Protein AF-A0AA39YW12-F1 (afdb_monomer_lite)

Radius of gyration: 16.66 Å; chains: 1; bounding box: 59×29×41 Å

pLDDT: mean 88.87, std 13.31, range [42.25, 98.5]

InterPro domains:
  IPR006045 Cupin 1 [PF00190] (15-79)
  IPR011051 RmlC-like cupin domain superfamily [SSF51182] (15-137)
  IPR014710 RmlC-like jelly roll fold [G3DSA:2.60.120.10] (6-118)
  IPR047121 Uncharacterized protein YjlB-like [PTHR36448] (6-141)
  IPR047121 Uncharacterized protein YjlB-like [cd02219] (12-137)

Secondary structure (DSSP, 8-state):
-----PPPPPTTEEE---S-BB-SS--EEEEEEESEEEEEES--SSS--BTBS-----EEEEEETT-EEEE-TT--EEEEEE-TT-EEEEE--TTPPPP--B---S---GGGSHHHHHHHTSPPPSSBTTTBTT-SHHHHHHHHHT-

Organism: NCBI:txid869390

Foldseek 3Di:
DDPPDPDDDDPQKDAFFAQKWFWLFFKKKKAKAAWKFWKFKQDAPCRDDPPPPDDDHGDIDIDHHGDMDIGQGPMIMGTPDIDPPTMMGMDTAPPTDDTDIDRRNDDAPPCPRVSNVNSVPYDDHCADPPPGNPDCRCVVVVVVVVD

Sequence (147 aa):
MSSTTEPEQYPGTWGAITTRHFHPNTHECYGVIHGRSELVFGLGGADAVEGDSGNYEGVRVTVAVGDVIVVPAGVAHASVENDRDYKYIGVYPEGSPKWRSEWGKRELDGADDPLFDEIKGVPFPRCDPVFGADGPLRKVWGEVLTK

Structure (mmCIF, N/CA/C/O backbone):
data_AF-A0AA39YW12-F1
#
_entry.id   AF-A0AA39YW12-F1
#
loop_
_atom_site.group_PDB
_atom_site.id
_atom_site.type_symbol
_atom_site.label_atom_id
_atom_site.label_alt_id
_atom_site.label_comp_id
_atom_site.label_asym_id
_atom_site.label_entity_id
_atom_site.label_seq_id
_atom_site.pdbx_PDB_ins_code
_atom_site.Cartn_x
_atom_site.Cartn_y
_atom_site.Cartn_z
_atom_site.occupancy
_atom_site.B_iso_or_equiv
_atom_site.auth_seq_id
_atom_site.auth_comp_id
_atom_site.auth_asym_id
_atom_site.auth_atom_id
_atom_site.pdbx_PDB_model_num
ATOM 1 N N . MET A 1 1 ? -39.197 -0.573 -14.632 1.00 43.84 1 MET A N 1
ATOM 2 C CA . MET A 1 1 ? -38.190 0.484 -14.851 1.00 43.84 1 MET A CA 1
ATOM 3 C C . MET A 1 1 ? -37.188 0.358 -13.716 1.00 43.84 1 MET A C 1
ATOM 5 O O . MET A 1 1 ? -37.551 0.670 -12.592 1.00 43.84 1 MET A O 1
ATOM 9 N N . SER A 1 2 ? -36.020 -0.244 -13.960 1.00 49.81 2 SER A N 1
ATOM 10 C CA . SER A 1 2 ? -34.976 -0.331 -12.933 1.00 49.81 2 SER A CA 1
ATOM 11 C C . SER A 1 2 ? -34.344 1.051 -12.822 1.00 49.81 2 SER A C 1
ATOM 13 O O . SER A 1 2 ? -33.839 1.576 -13.812 1.00 49.81 2 SER A O 1
ATOM 15 N N . SER A 1 3 ? -34.495 1.684 -11.664 1.00 52.69 3 SER A N 1
ATOM 16 C CA . SER A 1 3 ? -33.851 2.953 -11.354 1.00 52.69 3 SER A CA 1
ATOM 17 C C . SER A 1 3 ? -32.367 2.664 -11.152 1.00 52.69 3 SER A C 1
ATOM 19 O O . SER A 1 3 ? -31.957 2.160 -10.113 1.00 52.69 3 SER A O 1
ATOM 21 N N . THR A 1 4 ? -31.562 2.919 -12.179 1.00 55.84 4 THR A N 1
ATOM 22 C CA . THR A 1 4 ? -30.102 2.950 -12.074 1.00 55.84 4 THR A CA 1
ATOM 23 C C . THR A 1 4 ? -29.702 4.323 -11.555 1.00 55.84 4 THR A C 1
ATOM 25 O O . THR A 1 4 ? -29.262 5.187 -12.312 1.00 55.84 4 THR A O 1
ATOM 28 N N . THR A 1 5 ? -29.941 4.578 -10.272 1.00 64.12 5 THR A N 1
ATOM 29 C CA . THR A 1 5 ? -29.219 5.651 -9.590 1.00 64.12 5 THR A CA 1
ATOM 30 C C . THR A 1 5 ? -27.794 5.170 -9.384 1.00 64.12 5 THR A C 1
ATOM 32 O O . THR A 1 5 ? -27.576 4.195 -8.665 1.00 64.12 5 THR A O 1
ATOM 35 N N . GLU A 1 6 ? -26.843 5.832 -10.042 1.00 64.00 6 GLU A N 1
ATOM 36 C CA . GLU A 1 6 ? -25.426 5.665 -9.733 1.00 64.00 6 GLU A CA 1
ATOM 37 C C . GLU A 1 6 ? -25.227 5.888 -8.226 1.00 64.00 6 GLU A C 1
ATOM 39 O O . GLU A 1 6 ? -25.760 6.863 -7.683 1.00 64.00 6 GLU A O 1
ATOM 44 N N . PRO A 1 7 ? -24.534 4.978 -7.523 1.00 66.88 7 PRO A N 1
ATOM 45 C CA . PRO A 1 7 ? -24.340 5.109 -6.090 1.00 66.88 7 PRO A CA 1
ATOM 46 C C . PRO A 1 7 ? -23.549 6.383 -5.784 1.00 66.88 7 PRO A C 1
ATOM 48 O O . PRO A 1 7 ? -22.562 6.692 -6.455 1.00 66.88 7 PRO A O 1
ATOM 51 N N . GLU A 1 8 ? -23.975 7.104 -4.747 1.00 75.69 8 GLU A N 1
ATOM 52 C CA . GLU A 1 8 ? -23.272 8.280 -4.238 1.00 75.69 8 GLU A CA 1
ATOM 53 C C . GLU A 1 8 ? -21.806 7.924 -3.928 1.00 75.69 8 GLU A C 1
ATOM 55 O O . GLU A 1 8 ? -21.517 6.912 -3.282 1.00 75.69 8 GLU A O 1
ATOM 60 N N . GLN A 1 9 ? -20.870 8.726 -4.441 1.00 72.06 9 GLN A N 1
ATOM 61 C CA . GLN A 1 9 ? -19.445 8.550 -4.175 1.00 72.06 9 GLN A CA 1
ATOM 62 C C . GLN A 1 9 ? -19.059 9.356 -2.939 1.00 72.06 9 GLN A C 1
ATOM 64 O O . GLN A 1 9 ? -19.166 10.583 -2.928 1.00 72.06 9 GLN A O 1
ATOM 69 N N . TYR A 1 10 ? -18.570 8.668 -1.912 1.00 79.12 10 TYR A N 1
ATOM 70 C CA . TYR A 1 10 ? -18.063 9.312 -0.707 1.00 79.12 10 TYR A CA 1
ATOM 71 C C . TYR A 1 10 ? -16.554 9.562 -0.839 1.00 79.12 10 TYR A C 1
ATOM 73 O O . TYR A 1 10 ? -15.823 8.653 -1.254 1.00 79.12 10 TYR A O 1
ATOM 81 N N . PRO A 1 11 ? -16.053 10.759 -0.481 1.00 82.31 11 PRO A N 1
ATOM 82 C CA . PRO A 1 11 ? -14.618 11.024 -0.449 1.00 82.31 11 PRO A CA 1
ATOM 83 C C . PRO A 1 11 ? -13.865 9.958 0.359 1.00 82.31 11 PRO A C 1
ATOM 85 O O . PRO A 1 11 ? -14.290 9.591 1.452 1.00 82.31 11 PRO A O 1
ATOM 88 N N . GLY A 1 12 ? -12.751 9.463 -0.186 1.00 85.19 12 GLY A N 1
ATOM 89 C CA . GLY A 1 12 ? -11.947 8.399 0.432 1.00 85.19 12 GLY A CA 1
ATOM 90 C C . GLY A 1 12 ? -12.369 6.973 0.063 1.00 85.19 12 GLY A C 1
ATOM 91 O O . GLY A 1 12 ? -11.685 6.031 0.460 1.00 85.19 12 GLY A O 1
ATOM 92 N N . THR A 1 13 ? -13.446 6.804 -0.714 1.00 93.81 13 THR A N 1
ATOM 93 C CA . THR A 1 13 ? -13.794 5.518 -1.337 1.00 93.81 13 THR A CA 1
ATOM 94 C C . THR A 1 13 ? -13.180 5.397 -2.727 1.00 93.81 13 THR A C 1
ATOM 96 O O . THR A 1 13 ? -13.171 6.352 -3.504 1.00 93.81 13 THR A O 1
ATOM 99 N N . TRP A 1 14 ? -12.685 4.205 -3.040 1.00 94.62 14 TRP A N 1
ATOM 100 C CA . TRP A 1 14 ? -11.998 3.894 -4.289 1.00 94.62 14 TRP A CA 1
ATOM 101 C C . TRP A 1 14 ? -12.544 2.596 -4.879 1.00 94.62 14 TRP A C 1
ATOM 103 O O . TRP A 1 14 ? -12.999 1.719 -4.146 1.00 94.62 14 TRP A O 1
ATOM 113 N N . GLY A 1 15 ? -12.508 2.489 -6.208 1.00 95.44 15 GLY A N 1
ATOM 114 C CA . GLY A 1 15 ? -12.721 1.232 -6.929 1.00 95.44 15 GLY A CA 1
ATOM 115 C C . GLY A 1 15 ? -11.393 0.562 -7.283 1.00 95.44 15 GLY A C 1
ATOM 116 O O . GLY A 1 15 ? -10.331 1.021 -6.869 1.00 95.44 15 GLY A O 1
ATOM 117 N N . ALA A 1 16 ? -11.435 -0.497 -8.088 1.00 96.56 16 ALA A N 1
ATOM 118 C CA . ALA A 1 16 ? -10.223 -1.177 -8.542 1.00 96.56 16 ALA A CA 1
ATOM 119 C C . ALA A 1 16 ? -9.263 -0.226 -9.285 1.00 96.56 16 ALA A C 1
ATOM 121 O O . ALA A 1 16 ? -9.628 0.379 -10.295 1.00 96.56 16 ALA A O 1
ATOM 122 N N . ILE A 1 17 ? -8.014 -0.138 -8.816 1.00 96.50 17 ILE A N 1
ATOM 123 C CA . ILE A 1 17 ? -6.926 0.543 -9.527 1.00 96.50 17 ILE A CA 1
ATOM 124 C C . ILE A 1 17 ? -6.080 -0.518 -10.221 1.00 96.50 17 ILE A C 1
ATOM 126 O O . ILE A 1 17 ? -5.338 -1.252 -9.574 1.00 96.50 17 ILE A O 1
ATOM 130 N N . THR A 1 18 ? -6.197 -0.608 -11.543 1.00 96.12 18 THR A N 1
ATOM 131 C CA . THR A 1 18 ? -5.510 -1.635 -12.345 1.00 96.12 18 THR A CA 1
ATOM 132 C C . THR A 1 18 ? -4.107 -1.231 -12.786 1.00 96.12 18 THR A C 1
ATOM 134 O O . THR A 1 18 ? -3.306 -2.066 -13.202 1.00 96.12 18 THR A O 1
ATOM 137 N N . THR A 1 19 ? -3.778 0.054 -12.680 1.00 96.00 19 THR A N 1
ATOM 138 C CA . THR A 1 19 ? -2.443 0.553 -12.996 1.00 96.00 19 THR A CA 1
ATOM 139 C C . THR A 1 19 ? -1.522 0.352 -11.798 1.00 96.00 19 THR A C 1
ATOM 141 O O . THR A 1 19 ? -1.771 0.906 -10.726 1.00 96.00 19 THR A O 1
ATOM 144 N N . ARG A 1 20 ? -0.430 -0.394 -11.993 1.00 95.50 20 ARG A N 1
ATOM 145 C CA . ARG A 1 20 ? 0.632 -0.582 -10.991 1.00 95.50 20 ARG A CA 1
ATOM 146 C C . ARG A 1 20 ? 1.196 0.754 -10.541 1.00 95.50 20 ARG A C 1
ATOM 148 O O . ARG A 1 20 ? 1.620 1.566 -11.365 1.00 95.50 20 ARG A O 1
ATOM 155 N N . HIS A 1 21 ? 1.186 0.969 -9.234 1.00 97.19 21 HIS A N 1
ATOM 156 C CA . HIS A 1 21 ? 1.730 2.166 -8.616 1.00 97.19 21 HIS A CA 1
ATOM 157 C C . HIS A 1 21 ? 2.206 1.881 -7.196 1.00 97.19 21 HIS A C 1
ATOM 159 O O . HIS A 1 21 ? 1.803 0.897 -6.590 1.00 97.19 21 HIS A O 1
ATOM 165 N N . PHE A 1 22 ? 3.046 2.755 -6.657 1.00 97.69 22 PHE A N 1
ATOM 166 C CA . PHE A 1 22 ? 3.422 2.765 -5.245 1.00 97.69 22 PHE A CA 1
ATOM 167 C C . PHE A 1 22 ? 3.380 4.181 -4.682 1.00 97.69 22 PHE A C 1
ATOM 169 O O . PHE A 1 22 ? 3.421 5.169 -5.420 1.00 97.69 22 PHE A O 1
ATOM 176 N N . HIS A 1 23 ? 3.351 4.267 -3.355 1.00 97.94 23 HIS A N 1
ATOM 177 C CA . HIS A 1 23 ? 3.476 5.515 -2.617 1.00 97.94 23 HIS A CA 1
ATOM 178 C C . HIS A 1 23 ? 4.889 5.642 -2.044 1.00 97.94 23 HIS A C 1
ATOM 180 O O . HIS A 1 23 ? 5.217 4.924 -1.101 1.00 97.94 23 HIS A O 1
ATOM 186 N N . PRO A 1 24 ? 5.758 6.517 -2.584 1.00 97.25 24 PRO A N 1
ATOM 187 C CA . PRO A 1 24 ? 7.106 6.681 -2.043 1.00 97.25 24 PRO A CA 1
ATOM 188 C C . PRO A 1 24 ? 7.124 7.473 -0.730 1.00 97.25 24 PRO A C 1
ATOM 190 O O . PRO A 1 24 ? 8.081 7.375 0.021 1.00 97.25 24 PRO A O 1
ATOM 193 N N . ASN A 1 25 ? 6.076 8.254 -0.447 1.00 97.75 25 ASN A N 1
ATOM 194 C CA . ASN A 1 25 ? 6.079 9.265 0.611 1.00 97.75 25 ASN A CA 1
ATOM 195 C C . ASN A 1 25 ? 5.149 8.965 1.798 1.00 97.75 25 ASN A C 1
ATOM 197 O O . ASN A 1 25 ? 5.055 9.779 2.718 1.00 97.75 25 ASN A O 1
ATOM 201 N N . THR A 1 26 ? 4.419 7.849 1.778 1.00 97.69 26 THR A N 1
ATOM 202 C CA . THR A 1 26 ? 3.518 7.458 2.869 1.00 97.69 26 THR A CA 1
ATOM 203 C C . THR A 1 26 ? 3.210 5.963 2.823 1.00 97.69 26 THR A C 1
ATOM 205 O O . THR A 1 26 ? 3.274 5.338 1.765 1.00 97.69 26 THR A O 1
ATOM 208 N N . HIS A 1 27 ? 2.879 5.396 3.980 1.00 97.38 27 HIS A N 1
ATOM 209 C CA . HIS A 1 27 ? 2.268 4.074 4.081 1.00 97.38 27 HIS A CA 1
ATOM 210 C C . HIS A 1 27 ? 0.777 4.178 3.788 1.00 97.38 27 HIS A C 1
ATOM 212 O O . HIS A 1 27 ? 0.145 5.168 4.151 1.00 97.38 27 HIS A O 1
ATOM 218 N N . GLU A 1 28 ? 0.198 3.138 3.210 1.00 97.19 28 GLU A N 1
ATOM 219 C CA . GLU A 1 28 ? -1.242 3.076 2.988 1.00 97.19 28 GLU A CA 1
ATOM 220 C C . GLU A 1 28 ? -1.857 1.967 3.836 1.00 97.19 28 GLU A C 1
ATOM 222 O O . GLU A 1 28 ? -1.267 0.907 4.032 1.00 97.19 28 GLU A O 1
ATOM 227 N N . CYS A 1 29 ? -3.055 2.209 4.346 1.00 96.94 29 CYS A N 1
ATOM 228 C CA . CYS A 1 29 ? -3.921 1.173 4.874 1.00 96.94 29 CYS A CA 1
ATOM 229 C C . CYS A 1 29 ? -5.263 1.279 4.156 1.00 96.94 29 CYS A C 1
ATOM 231 O O . CYS A 1 29 ? -5.791 2.379 4.007 1.00 96.94 29 CYS A O 1
ATOM 233 N N . TYR A 1 30 ? -5.838 0.165 3.720 1.00 96.25 30 TYR A N 1
ATOM 234 C CA . TYR A 1 30 ? -7.197 0.174 3.202 1.00 96.25 30 TYR A CA 1
ATOM 235 C C . TYR A 1 30 ? -8.010 -1.030 3.633 1.00 96.25 30 TYR A C 1
ATOM 237 O O . TYR A 1 30 ? -7.498 -2.136 3.780 1.00 96.25 30 TYR A O 1
ATOM 245 N N . GLY A 1 31 ? -9.305 -0.782 3.825 1.00 98.00 31 GLY A N 1
ATOM 246 C CA . GLY A 1 31 ? -10.303 -1.797 4.140 1.00 98.00 31 GLY A CA 1
ATOM 247 C C . GLY A 1 31 ? -11.258 -2.004 2.973 1.00 98.00 31 GLY A C 1
ATOM 248 O O . GLY A 1 31 ? -11.787 -1.031 2.426 1.00 98.00 31 GLY A O 1
ATOM 249 N N . VAL A 1 32 ? -11.497 -3.259 2.599 1.00 98.25 32 VAL A N 1
ATOM 250 C CA . VAL A 1 32 ? -12.439 -3.614 1.532 1.00 98.25 32 VAL A CA 1
ATOM 251 C C . VAL A 1 32 ? -13.868 -3.550 2.066 1.00 98.25 32 VAL A C 1
ATOM 253 O O . VAL A 1 32 ? -14.204 -4.180 3.070 1.00 98.25 32 VAL A O 1
ATOM 256 N N . ILE A 1 33 ? -14.726 -2.802 1.374 1.00 97.06 33 ILE A N 1
ATOM 257 C CA . ILE A 1 33 ? -16.115 -2.543 1.783 1.00 97.06 33 ILE A CA 1
ATOM 258 C C . ILE A 1 33 ? -17.154 -3.126 0.819 1.00 97.06 33 ILE A C 1
ATOM 260 O O . ILE A 1 33 ? -18.328 -3.207 1.173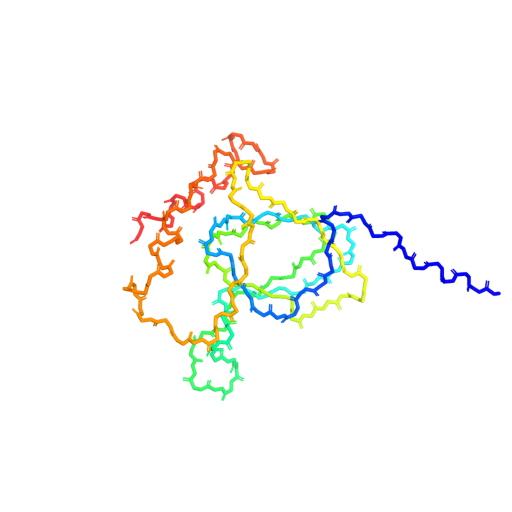 1.00 97.06 33 ILE A O 1
ATOM 264 N N . HIS A 1 34 ? -16.752 -3.522 -0.392 1.00 96.75 34 HIS A N 1
ATOM 265 C CA . HIS A 1 34 ? -17.627 -4.181 -1.363 1.00 96.75 34 HIS A CA 1
ATOM 266 C C . HIS A 1 34 ? -16.816 -5.068 -2.316 1.00 96.75 34 HIS A C 1
ATOM 268 O O . HIS A 1 34 ? -15.709 -4.688 -2.695 1.00 96.75 34 HIS A O 1
ATOM 274 N N . GLY A 1 35 ? -17.383 -6.208 -2.725 1.00 97.31 35 GLY A N 1
ATOM 275 C CA . GLY A 1 35 ? -16.814 -7.101 -3.740 1.00 97.31 35 GLY A CA 1
ATOM 276 C C . GLY A 1 35 ? -15.483 -7.750 -3.344 1.00 97.31 35 GLY A C 1
ATOM 277 O O . GLY A 1 35 ? -15.103 -7.790 -2.168 1.00 97.31 35 GLY A O 1
ATOM 278 N N . ARG A 1 36 ? -14.779 -8.266 -4.353 1.00 98.38 36 ARG A N 1
ATOM 279 C CA . ARG A 1 36 ? -13.463 -8.908 -4.260 1.00 98.38 36 ARG A CA 1
ATOM 280 C C . ARG A 1 36 ? -12.491 -8.341 -5.295 1.00 98.38 36 ARG A C 1
ATOM 282 O O . ARG A 1 36 ? -12.896 -7.952 -6.388 1.00 98.38 36 ARG A O 1
ATOM 289 N N . SER A 1 37 ? -11.199 -8.371 -4.982 1.00 98.50 37 SER A N 1
ATOM 290 C CA . SER A 1 37 ? -10.115 -8.163 -5.946 1.00 98.50 37 SER A CA 1
ATOM 291 C C . SER A 1 37 ? -8.999 -9.181 -5.725 1.00 98.50 37 SER A C 1
ATOM 293 O O . SER A 1 37 ? -8.679 -9.512 -4.589 1.00 98.50 37 SER A O 1
ATOM 295 N N . GLU A 1 38 ? -8.358 -9.647 -6.793 1.00 98.19 38 GLU A N 1
ATOM 296 C CA . GLU A 1 38 ? -6.979 -10.127 -6.724 1.00 98.19 38 GLU A CA 1
ATOM 297 C C . GLU A 1 38 ? -6.053 -8.922 -6.886 1.00 98.19 38 GLU A C 1
ATOM 299 O O . GLU A 1 38 ? -6.185 -8.138 -7.832 1.00 98.19 38 GLU A O 1
ATOM 304 N N . LEU A 1 39 ? -5.157 -8.747 -5.924 1.00 97.44 39 LEU A N 1
ATOM 305 C CA . LEU A 1 39 ? -4.134 -7.718 -5.912 1.00 97.44 39 LEU A CA 1
ATOM 306 C C . LEU A 1 39 ? -2.782 -8.351 -6.207 1.00 97.44 39 LEU A C 1
ATOM 308 O O . LEU A 1 39 ? -2.511 -9.466 -5.770 1.00 97.44 39 LEU A O 1
ATOM 312 N N . VAL A 1 40 ? -1.916 -7.615 -6.891 1.00 96.31 40 VAL A N 1
ATOM 313 C CA . VAL A 1 40 ? -0.499 -7.948 -7.037 1.00 96.31 40 VAL A CA 1
ATOM 314 C C . VAL A 1 40 ? 0.335 -6.920 -6.292 1.00 96.31 40 VAL A C 1
ATOM 316 O O . VAL A 1 40 ? 0.053 -5.731 -6.403 1.00 96.31 40 VAL A O 1
ATOM 319 N N . PHE A 1 41 ? 1.349 -7.366 -5.554 1.00 96.19 41 PHE A N 1
ATOM 320 C CA . PHE A 1 41 ? 2.274 -6.530 -4.790 1.00 96.19 41 PHE A CA 1
ATOM 321 C C . PHE A 1 41 ? 3.721 -6.715 -5.255 1.00 96.19 41 PHE A C 1
ATOM 323 O O . PHE A 1 41 ? 4.124 -7.804 -5.656 1.00 96.19 41 PHE A O 1
ATOM 330 N N . GLY A 1 42 ? 4.525 -5.660 -5.148 1.00 93.31 42 GLY A N 1
ATOM 331 C CA . GLY A 1 42 ? 5.956 -5.668 -5.448 1.00 93.31 42 GLY A CA 1
ATOM 332 C C . GLY A 1 42 ? 6.311 -5.576 -6.933 1.00 93.31 42 GLY A C 1
ATOM 333 O O . GLY A 1 42 ? 7.483 -5.703 -7.247 1.00 93.31 42 GLY A O 1
ATOM 334 N N . LEU A 1 43 ? 5.341 -5.350 -7.825 1.00 91.25 43 LEU A N 1
ATOM 335 C CA . LEU A 1 43 ? 5.586 -5.173 -9.260 1.00 91.25 43 LEU A CA 1
ATOM 336 C C . LEU A 1 43 ? 5.278 -3.747 -9.713 1.00 91.25 43 LEU A C 1
ATOM 338 O O . LEU A 1 43 ? 4.122 -3.320 -9.708 1.00 91.25 43 LEU A O 1
ATOM 342 N N . GLY A 1 44 ? 6.314 -3.028 -10.134 1.00 90.88 44 GLY A N 1
ATOM 343 C CA . GLY A 1 44 ? 6.239 -1.741 -10.811 1.00 90.88 44 GLY A CA 1
ATOM 344 C C . GLY A 1 44 ? 5.789 -1.854 -12.271 1.00 90.88 44 GLY A C 1
ATOM 345 O O . GLY A 1 44 ? 5.567 -2.939 -12.816 1.00 90.88 44 GLY A O 1
ATOM 346 N N . GLY A 1 45 ? 5.605 -0.699 -12.917 1.00 90.00 45 GLY A N 1
ATOM 347 C CA . GLY A 1 45 ? 5.148 -0.623 -14.307 1.00 90.00 45 GLY A CA 1
ATOM 348 C C . GLY A 1 45 ? 6.180 -1.076 -15.347 1.00 90.00 45 GLY A C 1
ATOM 349 O O . GLY A 1 45 ? 5.781 -1.540 -16.408 1.00 90.00 45 GLY A O 1
ATOM 350 N N . ALA A 1 46 ? 7.473 -0.932 -15.055 1.00 89.12 46 ALA A N 1
ATOM 351 C CA . ALA A 1 46 ? 8.585 -1.370 -15.897 1.00 89.12 46 ALA A CA 1
ATOM 352 C C . ALA A 1 46 ? 9.026 -2.811 -15.603 1.00 89.12 46 ALA A C 1
ATOM 354 O O . ALA A 1 46 ? 9.765 -3.381 -16.400 1.00 89.12 46 ALA A O 1
ATOM 355 N N . ASP A 1 47 ? 8.571 -3.399 -14.493 1.00 86.75 47 ASP A N 1
ATOM 356 C CA . ASP A 1 47 ? 8.911 -4.777 -14.154 1.00 86.75 47 ASP A CA 1
ATOM 357 C C . ASP A 1 47 ? 8.220 -5.744 -15.120 1.00 86.75 47 ASP A C 1
ATOM 359 O O . ASP A 1 47 ? 7.007 -5.653 -15.365 1.00 86.75 47 ASP A O 1
ATOM 363 N N . ALA A 1 48 ? 9.011 -6.683 -15.644 1.00 70.38 48 ALA A N 1
ATOM 364 C CA . ALA A 1 48 ? 8.550 -7.726 -16.547 1.00 70.38 48 ALA A CA 1
ATOM 365 C C . ALA A 1 48 ? 7.379 -8.517 -15.940 1.00 70.38 48 ALA A C 1
ATOM 367 O O . ALA A 1 48 ? 7.281 -8.721 -14.731 1.00 70.38 48 ALA A O 1
ATOM 368 N N . VAL A 1 49 ? 6.476 -8.964 -16.806 1.00 65.62 49 VAL A N 1
ATOM 369 C CA . VAL A 1 49 ? 5.354 -9.843 -16.456 1.00 65.62 49 VAL A CA 1
ATOM 370 C C . VAL A 1 49 ? 5.584 -11.179 -17.161 1.00 65.62 49 VAL A C 1
ATOM 372 O O . VAL A 1 49 ? 6.271 -11.196 -18.182 1.00 65.62 49 VAL A O 1
ATOM 375 N N . GLU A 1 50 ? 5.049 -12.278 -16.618 1.00 55.88 50 GLU A N 1
ATOM 376 C CA . GLU A 1 50 ? 5.191 -13.640 -17.164 1.00 55.88 50 GLU A CA 1
ATOM 377 C C . GLU A 1 50 ? 5.282 -13.675 -18.703 1.00 55.88 50 GLU A C 1
ATOM 379 O O . GLU A 1 50 ? 4.364 -13.243 -19.403 1.00 55.88 50 GLU A O 1
ATOM 384 N N . GLY A 1 51 ? 6.396 -14.200 -19.224 1.00 55.34 51 GLY A N 1
ATOM 385 C CA . GLY A 1 51 ? 6.658 -14.331 -20.662 1.00 55.34 51 GLY A CA 1
ATOM 386 C C . GLY A 1 51 ? 7.786 -13.443 -21.196 1.00 55.34 51 GLY A C 1
ATOM 387 O O . GLY A 1 51 ? 8.390 -13.808 -22.204 1.00 55.34 51 GLY A O 1
ATOM 388 N N . ASP A 1 52 ? 8.131 -12.355 -20.505 1.00 56.72 52 ASP A N 1
ATOM 389 C CA . ASP A 1 52 ? 9.425 -11.682 -20.667 1.00 56.72 52 ASP A CA 1
ATOM 390 C C . ASP A 1 52 ? 10.457 -12.333 -19.735 1.00 56.72 52 ASP A C 1
ATOM 392 O O . ASP A 1 52 ? 10.114 -12.895 -18.701 1.00 56.72 52 ASP A O 1
ATOM 396 N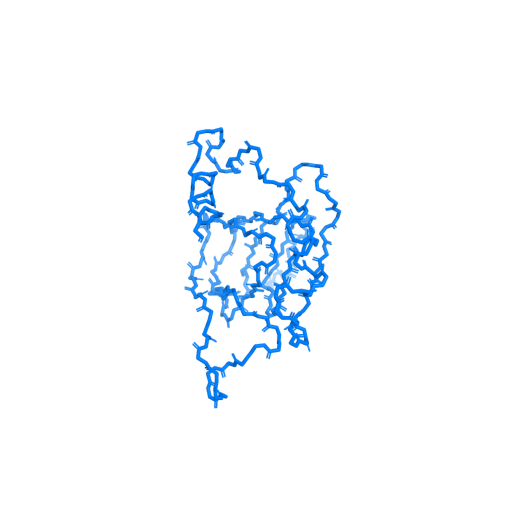 N . SER A 1 53 ? 11.736 -12.306 -20.103 1.00 49.72 53 SER A N 1
ATOM 397 C CA . SER A 1 53 ? 12.837 -13.084 -19.507 1.00 49.72 53 SER A CA 1
ATOM 398 C C . SER A 1 53 ? 13.229 -12.741 -18.048 1.00 49.72 53 SER A C 1
ATOM 400 O O . SER A 1 53 ? 14.396 -12.885 -17.683 1.00 49.72 53 SER A O 1
ATOM 402 N N . GLY A 1 54 ? 12.302 -12.259 -17.215 1.00 56.12 54 GLY A N 1
ATOM 403 C CA . GLY A 1 54 ? 12.510 -11.844 -15.824 1.00 56.12 54 GLY A CA 1
ATOM 404 C C . GLY A 1 54 ? 11.869 -12.785 -14.793 1.00 56.12 54 GLY A C 1
ATOM 405 O O . GLY A 1 54 ? 10.775 -13.293 -14.991 1.00 56.12 54 GLY A O 1
ATOM 406 N N . ASN A 1 55 ? 12.562 -12.990 -13.667 1.00 55.94 55 ASN A N 1
ATOM 407 C CA . ASN A 1 55 ? 12.259 -13.982 -12.619 1.00 55.94 55 ASN A CA 1
ATOM 408 C C . ASN A 1 55 ? 11.416 -13.446 -11.435 1.00 55.94 55 ASN A C 1
ATOM 410 O O . ASN A 1 55 ? 11.491 -14.009 -10.341 1.00 55.94 55 ASN A O 1
ATOM 414 N N . TYR A 1 56 ? 10.679 -12.341 -11.583 1.00 69.19 56 TYR A N 1
ATOM 415 C CA . TYR A 1 56 ? 9.922 -11.757 -10.467 1.00 69.19 56 TYR A CA 1
ATOM 416 C C . TYR A 1 56 ? 8.457 -11.522 -10.845 1.00 69.19 56 TYR A C 1
ATOM 418 O O . TYR A 1 56 ? 8.158 -10.719 -11.718 1.00 69.19 56 TYR A O 1
ATOM 426 N N . GLU A 1 57 ? 7.544 -12.232 -10.178 1.00 79.00 57 GLU A N 1
ATOM 427 C CA . GLU A 1 57 ? 6.109 -12.291 -10.520 1.00 79.00 57 GLU A CA 1
ATOM 428 C C . GLU A 1 57 ? 5.216 -11.495 -9.546 1.00 79.00 57 GLU A C 1
ATOM 430 O O . GLU A 1 57 ? 3.992 -11.444 -9.700 1.00 79.00 57 GLU A O 1
ATOM 435 N N . GLY A 1 58 ? 5.826 -10.830 -8.557 1.00 89.44 58 GLY A N 1
ATOM 436 C CA . GLY A 1 58 ? 5.114 -10.170 -7.465 1.00 89.44 58 GLY A CA 1
ATOM 437 C C . GLY A 1 58 ? 4.404 -11.150 -6.529 1.00 89.44 58 GLY A C 1
ATOM 438 O O . GLY A 1 58 ? 4.413 -12.364 -6.717 1.00 89.44 58 GLY A O 1
ATOM 439 N N . VAL A 1 59 ? 3.776 -10.617 -5.483 1.00 93.19 59 VAL A N 1
ATOM 440 C CA . VAL A 1 59 ? 2.958 -11.398 -4.546 1.00 93.19 59 VAL A CA 1
ATOM 441 C C . VAL A 1 59 ? 1.493 -11.159 -4.864 1.00 93.19 59 VAL A C 1
ATOM 443 O O . VAL A 1 59 ? 1.025 -10.026 -4.767 1.00 93.19 59 VAL A O 1
ATOM 446 N N . ARG A 1 60 ? 0.761 -12.215 -5.227 1.00 94.94 60 ARG A N 1
ATOM 447 C CA . ARG A 1 60 ? -0.681 -12.132 -5.482 1.00 94.94 60 ARG A CA 1
ATOM 448 C C . ARG A 1 60 ? -1.487 -12.490 -4.243 1.00 94.94 60 ARG A C 1
ATOM 450 O O . ARG A 1 60 ? -1.206 -13.489 -3.584 1.00 94.94 60 ARG A O 1
ATOM 457 N N . VAL A 1 61 ? -2.494 -11.679 -3.935 1.00 96.94 61 VAL A N 1
ATOM 458 C CA . VAL A 1 61 ? -3.380 -11.872 -2.782 1.00 96.94 61 VAL A CA 1
ATOM 459 C C . VAL A 1 61 ? -4.810 -11.556 -3.194 1.00 96.94 61 VAL A C 1
ATOM 461 O O . VAL A 1 61 ? -5.095 -10.472 -3.695 1.00 96.94 61 VAL A O 1
ATOM 464 N N . THR A 1 62 ? -5.724 -12.495 -2.961 1.00 98.25 62 THR A N 1
ATOM 465 C CA . THR A 1 62 ? -7.161 -12.230 -3.081 1.00 98.25 62 THR A CA 1
ATOM 466 C C . THR A 1 62 ? -7.667 -11.572 -1.802 1.00 98.25 62 THR A C 1
ATOM 468 O O . THR A 1 62 ? -7.425 -12.093 -0.717 1.00 98.25 62 THR A O 1
ATOM 471 N N . VAL A 1 63 ? -8.388 -10.461 -1.945 1.00 98.31 63 VAL A N 1
ATOM 472 C CA . VAL A 1 63 ? -9.008 -9.705 -0.850 1.00 98.31 63 VA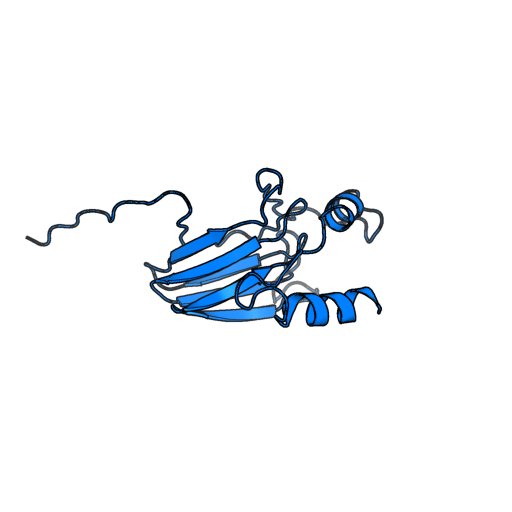L A CA 1
ATOM 473 C C . VAL A 1 63 ? -10.501 -9.536 -1.098 1.00 98.31 63 VAL A C 1
ATOM 475 O O . VAL A 1 63 ? -10.929 -9.354 -2.240 1.00 98.31 63 VAL A O 1
ATOM 478 N N . ALA A 1 64 ? -11.296 -9.582 -0.038 1.00 98.50 64 ALA A N 1
ATOM 479 C CA . ALA A 1 64 ? -12.746 -9.450 -0.063 1.00 98.50 64 ALA A CA 1
ATOM 480 C C . ALA A 1 64 ? -13.245 -8.550 1.075 1.00 98.50 64 ALA A C 1
ATOM 482 O O . ALA A 1 64 ? -12.484 -8.125 1.939 1.00 98.50 64 ALA A O 1
ATOM 483 N N . VAL A 1 65 ? -14.546 -8.251 1.068 1.00 98.38 65 VAL A N 1
ATOM 484 C CA . VAL A 1 65 ? -15.204 -7.438 2.103 1.00 98.38 65 VAL A CA 1
ATOM 485 C C . VAL A 1 65 ? -14.807 -7.874 3.514 1.00 98.38 65 VAL A C 1
ATOM 487 O O . VAL A 1 65 ? -14.973 -9.035 3.882 1.00 98.38 65 VAL A O 1
ATOM 490 N N . GLY A 1 66 ? -14.350 -6.910 4.315 1.00 97.81 66 GLY A N 1
ATOM 491 C CA . GLY A 1 66 ? -13.887 -7.127 5.686 1.00 97.81 66 GLY A CA 1
ATOM 492 C C . GLY A 1 66 ? -12.372 -7.289 5.821 1.00 97.81 66 GLY A C 1
ATOM 493 O O . GLY A 1 66 ? -11.861 -7.112 6.927 1.00 97.81 66 GLY A O 1
ATOM 494 N N . ASP A 1 67 ? -11.651 -7.544 4.727 1.00 98.38 67 ASP A N 1
ATOM 495 C CA . ASP A 1 67 ? -10.191 -7.583 4.748 1.00 98.38 67 ASP A CA 1
ATOM 496 C C . ASP A 1 67 ? -9.599 -6.176 4.885 1.00 98.38 67 ASP A C 1
ATOM 498 O O . ASP A 1 67 ? -10.108 -5.198 4.323 1.00 98.38 67 ASP A O 1
ATOM 502 N N . VAL A 1 68 ? -8.483 -6.091 5.615 1.00 97.62 68 VAL A N 1
ATOM 503 C CA . VAL A 1 68 ? -7.669 -4.880 5.755 1.00 97.62 68 VAL A CA 1
ATOM 504 C C . VAL A 1 68 ? -6.252 -5.170 5.290 1.00 97.62 68 VAL A C 1
ATOM 506 O O . VAL A 1 68 ? -5.635 -6.153 5.702 1.00 97.62 68 VAL A O 1
ATOM 509 N N . ILE A 1 69 ? -5.730 -4.285 4.450 1.00 97.00 69 ILE A N 1
ATOM 510 C CA . ILE A 1 69 ? -4.396 -4.364 3.874 1.00 97.00 69 ILE A CA 1
ATOM 511 C C . ILE A 1 69 ? -3.598 -3.156 4.350 1.00 97.00 69 ILE A C 1
ATOM 513 O O . ILE A 1 69 ? -4.085 -2.030 4.292 1.00 97.00 69 ILE A O 1
ATOM 517 N N . VAL A 1 70 ? -2.363 -3.385 4.798 1.00 97.06 70 VAL A N 1
ATOM 518 C CA . VAL A 1 70 ? -1.410 -2.321 5.135 1.00 97.06 70 VAL A CA 1
ATOM 519 C C . VAL A 1 70 ? -0.189 -2.458 4.235 1.00 97.06 70 VAL A C 1
ATOM 521 O O . VAL A 1 70 ? 0.500 -3.477 4.265 1.00 97.06 70 VAL A O 1
ATOM 524 N N . VAL A 1 71 ? 0.073 -1.430 3.434 1.00 96.81 71 VAL A N 1
ATOM 525 C CA . VAL A 1 71 ? 1.108 -1.404 2.402 1.00 96.81 71 VAL A CA 1
ATOM 526 C C . VAL A 1 71 ? 2.245 -0.471 2.839 1.00 96.81 71 VAL A C 1
ATOM 528 O O . VAL A 1 71 ? 2.020 0.730 3.036 1.00 96.81 71 VAL A O 1
ATOM 531 N N . PRO A 1 72 ? 3.477 -0.989 3.008 1.00 96.00 72 PRO A N 1
ATOM 532 C CA . PRO A 1 72 ? 4.646 -0.152 3.244 1.00 96.00 72 PRO A CA 1
ATOM 533 C C . PRO A 1 72 ? 4.898 0.819 2.084 1.00 96.00 72 PRO A C 1
ATOM 535 O O . PRO A 1 72 ? 4.556 0.553 0.932 1.00 96.00 72 PRO A O 1
ATOM 538 N N . ALA A 1 73 ? 5.560 1.935 2.387 1.00 96.94 73 ALA A N 1
ATOM 539 C CA . ALA A 1 73 ? 5.945 2.898 1.364 1.00 96.94 73 ALA A CA 1
ATOM 540 C C . ALA A 1 73 ? 6.915 2.225 0.383 1.00 96.94 73 ALA A C 1
ATOM 542 O O . ALA A 1 73 ? 7.725 1.388 0.782 1.00 96.94 73 ALA A O 1
ATOM 543 N N . GLY A 1 74 ? 6.812 2.563 -0.900 1.00 95.50 74 GLY A N 1
ATOM 544 C CA . GLY A 1 74 ? 7.626 1.958 -1.956 1.00 95.50 74 GLY A CA 1
ATOM 545 C C . GLY A 1 74 ? 7.133 0.606 -2.479 1.00 95.50 74 GLY A C 1
ATOM 546 O O . GLY A 1 74 ? 7.629 0.150 -3.505 1.00 95.50 74 GLY A O 1
ATOM 547 N N . VAL A 1 75 ? 6.145 -0.035 -1.842 1.00 95.88 75 VAL A N 1
ATOM 548 C CA . VAL A 1 75 ? 5.612 -1.317 -2.327 1.00 95.88 75 VAL A CA 1
ATOM 549 C C . VAL A 1 75 ? 4.566 -1.073 -3.412 1.00 95.88 75 VAL A C 1
ATOM 551 O O . VAL A 1 75 ? 3.472 -0.561 -3.153 1.00 95.88 75 VAL A O 1
ATOM 554 N N . ALA A 1 76 ? 4.908 -1.455 -4.642 1.00 96.56 76 ALA A N 1
ATOM 555 C CA . ALA A 1 76 ? 4.001 -1.356 -5.778 1.00 96.56 76 ALA A CA 1
ATOM 556 C C . ALA A 1 76 ? 2.809 -2.292 -5.629 1.00 96.56 76 ALA A C 1
ATOM 558 O O . ALA A 1 76 ? 2.964 -3.406 -5.137 1.00 96.56 76 ALA A O 1
ATOM 559 N N . HIS A 1 77 ? 1.630 -1.843 -6.047 1.00 97.75 77 HIS A N 1
ATOM 560 C CA . HIS A 1 77 ? 0.424 -2.647 -6.028 1.00 97.75 77 HIS A CA 1
ATOM 561 C C . HIS A 1 77 ? -0.581 -2.257 -7.120 1.00 97.75 77 HIS A C 1
ATOM 563 O O . HIS A 1 77 ? -0.566 -1.141 -7.649 1.00 97.75 77 HIS A O 1
ATOM 569 N N . ALA A 1 78 ? -1.430 -3.214 -7.493 1.00 97.19 78 ALA A N 1
ATOM 570 C CA . ALA A 1 78 ? -2.554 -3.033 -8.412 1.00 97.19 78 ALA A CA 1
ATOM 571 C C . ALA A 1 78 ? -3.590 -4.148 -8.251 1.00 97.19 78 ALA A C 1
ATOM 573 O O . ALA A 1 78 ? -3.253 -5.259 -7.851 1.00 97.19 78 ALA A O 1
ATOM 574 N N . SER A 1 79 ? -4.825 -3.872 -8.659 1.00 97.56 79 SER A N 1
ATOM 575 C CA . SER A 1 79 ? -5.834 -4.891 -8.948 1.00 97.56 79 SER A CA 1
ATOM 576 C C . SER A 1 79 ? -5.560 -5.540 -10.306 1.00 97.56 79 SER A C 1
ATOM 578 O O . SER A 1 79 ? -5.417 -4.840 -11.309 1.00 97.56 79 SER A O 1
ATOM 580 N N . VAL A 1 80 ? -5.499 -6.870 -10.346 1.00 96.12 80 VAL A N 1
ATOM 581 C CA . VAL A 1 80 ? -5.306 -7.653 -11.584 1.00 96.12 80 VAL A CA 1
ATOM 582 C C . VAL A 1 80 ? -6.567 -8.407 -12.006 1.00 96.12 80 VAL A C 1
ATOM 584 O O . VAL A 1 80 ? -6.768 -8.652 -13.192 1.00 96.12 80 VAL A O 1
ATOM 587 N N . GLU A 1 81 ? -7.455 -8.688 -11.055 1.00 97.00 81 GLU A N 1
ATOM 588 C CA . GLU A 1 81 ? -8.797 -9.229 -11.268 1.00 97.00 81 GLU A CA 1
ATOM 589 C C . GLU A 1 81 ? -9.727 -8.619 -10.212 1.00 97.00 81 GLU A C 1
ATOM 591 O O . GLU A 1 81 ? -9.302 -8.418 -9.075 1.00 97.00 81 GLU A O 1
ATOM 596 N N . ASN A 1 82 ? -10.973 -8.284 -10.551 1.00 97.56 82 ASN A N 1
ATOM 597 C CA . ASN A 1 82 ? -11.922 -7.716 -9.591 1.00 97.56 82 ASN A CA 1
ATOM 598 C C . ASN A 1 82 ? -13.379 -7.911 -10.006 1.00 97.56 82 ASN A C 1
ATOM 600 O O . ASN A 1 82 ? -13.705 -8.016 -11.191 1.00 97.56 82 ASN A O 1
ATOM 604 N N . ASP A 1 83 ? -14.248 -7.889 -8.998 1.00 96.50 83 ASP A N 1
ATOM 605 C CA . ASP A 1 83 ? -15.674 -7.688 -9.204 1.00 96.50 83 ASP A CA 1
ATOM 606 C C . ASP A 1 83 ? -15.935 -6.269 -9.716 1.00 96.50 83 ASP A C 1
ATOM 608 O O . ASP A 1 83 ? -15.263 -5.304 -9.342 1.00 96.50 83 ASP A O 1
ATOM 612 N N . ARG A 1 84 ? -16.978 -6.121 -10.538 1.00 91.00 84 ARG A N 1
ATOM 613 C CA . ARG A 1 84 ? -17.346 -4.838 -11.159 1.00 91.00 84 ARG A CA 1
ATOM 614 C C . ARG A 1 84 ? -17.652 -3.731 -10.147 1.00 91.00 84 ARG A C 1
ATOM 616 O O . ARG A 1 84 ? -17.569 -2.554 -10.487 1.00 91.00 84 ARG A O 1
ATOM 623 N N . ASP A 1 85 ? -18.059 -4.115 -8.947 1.00 92.25 85 ASP A N 1
ATOM 624 C CA . ASP A 1 85 ? -18.443 -3.256 -7.834 1.00 92.25 85 ASP A CA 1
ATOM 625 C C . ASP A 1 85 ? -17.458 -3.326 -6.656 1.00 92.25 85 ASP A C 1
ATOM 627 O O . ASP A 1 85 ? -17.789 -2.844 -5.571 1.00 92.25 85 ASP A O 1
ATOM 631 N N . TYR A 1 86 ? -16.242 -3.860 -6.861 1.00 96.62 86 TYR A N 1
ATOM 632 C CA . TYR A 1 86 ? -15.182 -3.837 -5.853 1.00 96.62 86 TYR A CA 1
ATOM 633 C C . TYR A 1 86 ? -14.912 -2.408 -5.370 1.00 96.62 86 TYR A C 1
ATOM 635 O O . TYR A 1 86 ? -14.669 -1.499 -6.174 1.00 96.62 86 TYR A O 1
ATOM 643 N N . LYS A 1 87 ? -14.940 -2.214 -4.047 1.00 96.50 87 LYS A N 1
ATOM 644 C CA . LYS A 1 87 ? -14.692 -0.923 -3.398 1.00 96.50 87 LYS A CA 1
ATOM 645 C C . LYS A 1 87 ? -13.911 -1.081 -2.104 1.00 96.50 87 LYS A C 1
ATOM 647 O O . LYS A 1 87 ? -14.168 -1.991 -1.316 1.00 96.50 87 LYS A O 1
ATOM 652 N N . TYR A 1 88 ? -13.040 -0.118 -1.837 1.00 97.44 88 TYR A N 1
ATOM 653 C CA . TYR A 1 88 ? -12.293 -0.013 -0.588 1.00 97.44 88 TYR A CA 1
ATOM 654 C C . TYR A 1 88 ? -12.234 1.432 -0.086 1.00 97.44 88 TYR A C 1
ATOM 656 O O . TYR A 1 88 ? -12.497 2.380 -0.829 1.00 97.44 88 TYR A O 1
ATOM 664 N N . ILE A 1 89 ? -11.894 1.597 1.190 1.00 97.06 89 ILE A N 1
ATOM 665 C CA . ILE A 1 89 ? -11.585 2.894 1.799 1.00 97.06 89 ILE A CA 1
ATOM 666 C C . ILE A 1 89 ? -10.080 2.962 2.009 1.00 97.06 89 ILE A C 1
ATOM 668 O O . ILE A 1 89 ? -9.542 2.119 2.720 1.00 97.06 89 ILE A O 1
ATOM 672 N N . GLY A 1 90 ? -9.429 3.957 1.408 1.00 95.56 90 GLY A N 1
ATOM 673 C CA . GLY A 1 90 ? -7.997 4.214 1.573 1.00 95.56 90 GLY A CA 1
ATOM 674 C C . GLY A 1 90 ? -7.740 5.246 2.662 1.00 95.56 90 GLY A C 1
ATOM 675 O O . GLY A 1 90 ? -8.339 6.324 2.651 1.00 95.56 90 GLY A O 1
ATOM 676 N N . VAL A 1 91 ? -6.855 4.923 3.601 1.00 94.44 91 VAL A N 1
ATOM 677 C CA . VAL A 1 91 ? -6.438 5.798 4.698 1.00 94.44 91 VAL A CA 1
ATOM 678 C C . VAL A 1 91 ? -4.918 5.813 4.840 1.00 94.44 91 VAL A C 1
ATOM 680 O O . VAL A 1 91 ? -4.215 4.870 4.481 1.00 94.44 91 VAL A O 1
ATOM 683 N N . TYR A 1 92 ? -4.408 6.905 5.400 1.00 95.00 92 TYR A N 1
ATOM 684 C CA . TYR A 1 92 ? -2.978 7.163 5.546 1.00 95.00 92 TYR A CA 1
ATOM 685 C C . TYR A 1 92 ? -2.671 7.548 6.999 1.00 95.00 92 TYR A C 1
ATOM 687 O O . TYR A 1 92 ? -3.543 8.126 7.661 1.00 95.00 92 TYR A O 1
ATOM 695 N N . PRO A 1 93 ? -1.463 7.256 7.521 1.00 93.88 93 PRO A N 1
ATOM 696 C CA . PRO A 1 93 ? -1.085 7.643 8.874 1.00 93.88 93 PRO A CA 1
ATOM 697 C C . PRO A 1 93 ? -1.255 9.146 9.111 1.00 93.88 93 PRO A C 1
ATOM 699 O O . PRO A 1 93 ? -0.896 9.963 8.258 1.00 93.88 93 PRO A O 1
ATOM 702 N N . GLU A 1 94 ? -1.758 9.512 10.290 1.00 91.50 94 GLU A N 1
ATOM 703 C CA . GLU A 1 94 ? -1.923 10.910 10.693 1.00 91.50 94 GLU A CA 1
ATOM 704 C C .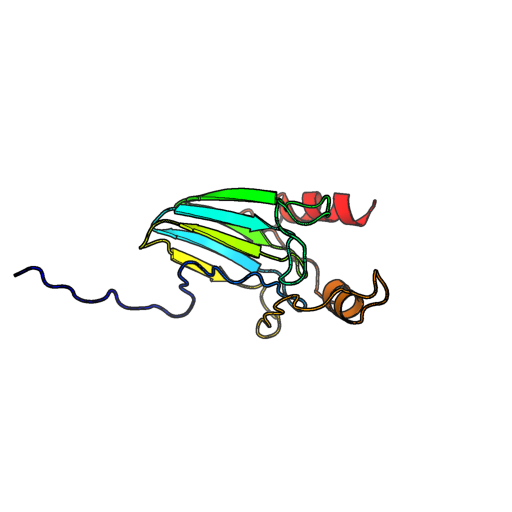 GLU A 1 94 ? -0.602 11.687 10.572 1.00 91.50 94 GLU A C 1
ATOM 706 O O . GLU A 1 94 ? 0.458 11.212 10.984 1.00 91.50 94 GLU A O 1
ATOM 711 N N . GLY A 1 95 ? -0.669 12.890 9.996 1.00 92.00 95 GLY A N 1
ATOM 712 C CA . GLY A 1 95 ? 0.501 13.741 9.766 1.00 92.00 95 GLY A CA 1
ATOM 713 C C . GLY A 1 95 ? 1.322 13.382 8.524 1.00 92.00 95 GLY A C 1
ATOM 714 O O . GLY A 1 95 ? 2.272 14.099 8.215 1.00 92.00 95 GLY A O 1
ATOM 715 N N . SER A 1 96 ? 0.956 12.327 7.786 1.00 93.50 96 SER A N 1
ATOM 716 C CA . SER A 1 96 ? 1.560 12.047 6.480 1.00 93.50 96 SER A CA 1
ATOM 717 C C . SER A 1 96 ? 1.308 13.197 5.498 1.00 93.50 96 SER A C 1
ATOM 719 O O . SER A 1 96 ? 0.244 13.828 5.542 1.00 93.50 96 SER A O 1
ATOM 721 N N . PRO A 1 97 ? 2.241 13.461 4.564 1.00 95.88 97 PRO A N 1
ATOM 722 C CA . PRO A 1 97 ? 1.947 14.329 3.433 1.00 95.88 97 PRO A CA 1
ATOM 723 C C . PRO A 1 97 ? 0.801 13.744 2.598 1.00 95.88 97 PRO A C 1
ATOM 725 O O . PRO A 1 97 ? 0.466 12.562 2.696 1.00 95.88 97 PRO A O 1
ATOM 728 N N . LYS A 1 98 ? 0.227 14.562 1.709 1.00 95.75 98 LYS A N 1
ATOM 729 C CA . LYS A 1 98 ? -0.682 14.042 0.683 1.00 95.75 98 LYS A CA 1
ATOM 730 C C . LYS A 1 98 ? 0.031 12.943 -0.113 1.00 95.75 98 LYS A C 1
ATOM 732 O O . LYS A 1 98 ? 1.168 13.141 -0.550 1.00 95.75 98 LYS A O 1
ATOM 737 N N . TRP A 1 99 ? -0.636 11.806 -0.300 1.00 95.38 99 TRP A N 1
ATOM 738 C CA . TRP A 1 99 ? -0.068 10.672 -1.022 1.00 95.38 99 TRP A CA 1
ATOM 739 C C . TRP A 1 99 ? 0.319 11.067 -2.451 1.00 95.38 99 TRP A C 1
ATOM 741 O O . TRP A 1 99 ? -0.372 11.848 -3.118 1.00 95.38 99 TRP A O 1
ATOM 751 N N . ARG A 1 100 ? 1.439 10.518 -2.921 1.00 97.25 100 ARG A N 1
ATOM 752 C CA . ARG A 1 100 ? 1.867 10.591 -4.319 1.00 97.25 100 ARG A CA 1
ATOM 753 C C . ARG A 1 100 ? 1.882 9.190 -4.908 1.00 97.25 100 ARG A C 1
ATOM 755 O O . ARG A 1 100 ? 2.284 8.261 -4.223 1.00 97.25 100 ARG A O 1
ATOM 762 N N . SER A 1 101 ? 1.463 9.044 -6.159 1.00 97.12 101 SER A N 1
ATOM 763 C CA . SER A 1 101 ? 1.544 7.773 -6.884 1.00 97.12 101 SER A CA 1
ATOM 764 C C . SER A 1 101 ? 2.705 7.816 -7.868 1.00 97.12 101 SER A C 1
ATOM 766 O O . SER A 1 101 ? 2.709 8.646 -8.777 1.00 97.12 101 SER A O 1
ATOM 768 N N . GLU A 1 102 ? 3.659 6.908 -7.699 1.00 97.00 102 GLU A N 1
ATOM 769 C CA . GLU A 1 102 ? 4.697 6.620 -8.684 1.00 97.00 102 GLU A CA 1
ATOM 770 C C . GLU A 1 102 ? 4.324 5.379 -9.480 1.00 97.00 102 GLU A C 1
ATOM 772 O O . GLU A 1 102 ? 3.974 4.343 -8.922 1.00 97.00 102 GLU A O 1
ATOM 777 N N . TRP A 1 103 ? 4.409 5.477 -10.803 1.00 95.56 103 TRP A N 1
ATOM 778 C CA . TRP A 1 103 ? 3.959 4.423 -11.718 1.00 95.56 103 TRP A CA 1
ATOM 779 C C . TRP A 1 103 ? 5.046 3.386 -12.032 1.00 95.56 103 TRP A C 1
ATOM 781 O O . TRP A 1 103 ? 4.801 2.449 -12.787 1.00 95.56 103 TRP A O 1
ATOM 791 N N . GLY A 1 104 ? 6.271 3.586 -11.529 1.00 92.25 104 GLY A N 1
ATOM 792 C CA . GLY A 1 104 ? 7.405 2.686 -11.763 1.00 92.25 104 GLY A CA 1
ATOM 793 C C . GLY A 1 104 ? 7.712 2.453 -13.244 1.00 92.25 104 GLY A C 1
ATOM 794 O O . GLY A 1 104 ? 8.004 1.333 -13.620 1.00 92.25 104 GLY A O 1
ATOM 795 N N . LYS A 1 105 ? 7.589 3.476 -14.103 1.00 90.62 105 LYS A N 1
ATOM 796 C CA . LYS A 1 105 ? 7.728 3.36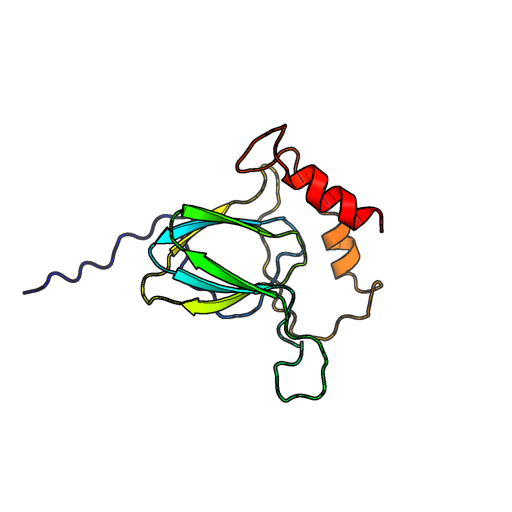1 -15.576 1.00 90.62 105 LYS A CA 1
ATOM 797 C C . LYS A 1 105 ? 9.172 3.298 -16.084 1.00 90.62 105 LYS A C 1
ATOM 799 O O . LYS A 1 105 ? 9.395 3.343 -17.291 1.00 90.62 105 LYS A O 1
ATOM 804 N N . ARG A 1 106 ? 10.143 3.259 -15.180 1.00 91.44 106 ARG A N 1
ATOM 805 C CA . ARG A 1 106 ? 11.565 3.134 -15.489 1.00 91.44 106 ARG A CA 1
ATOM 806 C C . ARG A 1 106 ? 12.181 2.127 -14.538 1.00 91.44 106 ARG A C 1
ATOM 808 O O . ARG A 1 106 ? 11.701 1.987 -13.413 1.00 91.44 106 ARG A O 1
ATOM 815 N N . GLU A 1 107 ? 13.264 1.509 -14.977 1.00 86.88 107 GLU A N 1
ATOM 816 C CA . GLU A 1 107 ? 14.140 0.774 -14.075 1.00 86.88 107 GLU A CA 1
ATOM 817 C C . GLU A 1 107 ? 14.725 1.734 -13.027 1.00 86.88 107 GLU A C 1
ATOM 819 O O . GLU A 1 107 ? 14.974 2.920 -13.298 1.00 86.88 107 GLU A O 1
ATOM 824 N N . LEU A 1 108 ? 14.872 1.226 -11.806 1.00 87.25 108 LEU A N 1
ATOM 825 C CA . LEU A 1 108 ? 15.500 1.940 -10.700 1.00 87.25 108 LEU A CA 1
ATOM 826 C C . LEU A 1 108 ? 17.000 1.647 -10.704 1.00 87.25 108 LEU A C 1
ATOM 828 O O . LEU A 1 108 ? 17.401 0.513 -10.965 1.00 87.25 108 LEU A O 1
ATOM 832 N N . ASP A 1 109 ? 17.815 2.650 -10.378 1.00 87.06 109 ASP A N 1
ATOM 833 C CA . ASP A 1 109 ? 19.280 2.519 -10.306 1.00 87.06 109 ASP A CA 1
ATOM 834 C C . ASP A 1 109 ? 19.724 1.835 -8.999 1.00 87.06 109 ASP A C 1
ATOM 836 O O . ASP A 1 109 ? 20.453 2.383 -8.173 1.00 87.06 109 ASP A O 1
ATOM 840 N N . GLY A 1 110 ? 19.174 0.644 -8.746 1.00 83.12 110 GLY A N 1
ATOM 841 C CA . GLY A 1 110 ? 19.385 -0.091 -7.504 1.00 83.12 110 GLY A CA 1
ATOM 842 C C . GLY A 1 110 ? 19.080 0.748 -6.257 1.00 83.12 110 GLY A C 1
ATOM 843 O O . GLY A 1 110 ? 18.173 1.576 -6.250 1.00 83.12 110 GLY A O 1
ATOM 844 N N . ALA A 1 111 ? 19.846 0.521 -5.188 1.00 83.69 111 ALA A N 1
ATOM 845 C CA . ALA A 1 111 ? 19.664 1.193 -3.899 1.00 83.69 111 ALA A CA 1
ATOM 846 C C . ALA A 1 111 ? 20.079 2.679 -3.889 1.00 83.69 111 ALA A C 1
ATOM 848 O O . ALA A 1 111 ? 19.799 3.357 -2.898 1.00 83.69 111 ALA A O 1
ATOM 849 N N . ASP A 1 112 ? 20.729 3.156 -4.956 1.00 88.06 112 ASP A N 1
ATOM 850 C CA . ASP A 1 112 ? 21.217 4.532 -5.103 1.00 88.06 112 ASP A CA 1
ATOM 851 C C . ASP A 1 112 ? 20.177 5.455 -5.767 1.00 88.06 112 ASP A C 1
ATOM 853 O O . ASP A 1 112 ? 20.369 6.671 -5.847 1.00 88.06 112 ASP A O 1
ATOM 857 N N . ASP A 1 113 ? 19.044 4.905 -6.220 1.00 94.62 113 ASP A N 1
ATOM 858 C CA . ASP A 1 113 ? 17.950 5.702 -6.763 1.00 94.62 113 ASP A CA 1
ATOM 859 C C . ASP A 1 113 ? 17.374 6.654 -5.692 1.00 94.62 113 ASP A C 1
ATOM 861 O O . ASP A 1 113 ? 17.030 6.194 -4.597 1.00 94.62 113 ASP A O 1
ATOM 865 N N . PRO A 1 114 ? 17.173 7.957 -5.983 1.00 93.75 114 PRO A N 1
ATOM 866 C CA . PRO A 1 114 ? 16.651 8.924 -5.011 1.00 93.75 114 PRO A CA 1
ATOM 867 C C . PRO A 1 114 ? 15.308 8.537 -4.375 1.00 93.75 114 PRO A C 1
ATOM 869 O O . PRO A 1 114 ? 14.985 8.999 -3.279 1.00 93.75 114 PRO A O 1
ATOM 872 N N . LEU A 1 115 ? 14.519 7.680 -5.036 1.00 94.56 115 LEU A N 1
ATOM 873 C CA . LEU A 1 115 ? 13.287 7.142 -4.462 1.00 94.56 115 LEU A CA 1
ATOM 874 C C . LEU A 1 115 ? 13.537 6.336 -3.182 1.00 94.56 115 LEU A C 1
ATOM 876 O O . LEU A 1 115 ? 12.701 6.375 -2.281 1.00 94.56 115 LEU A O 1
ATOM 880 N N . PHE A 1 116 ? 14.672 5.640 -3.058 1.00 93.50 116 PHE A N 1
ATOM 881 C CA . PHE A 1 116 ? 14.990 4.885 -1.844 1.00 93.50 116 PHE A CA 1
ATOM 882 C C . PHE A 1 116 ? 15.193 5.798 -0.639 1.00 93.50 116 PHE A C 1
ATOM 884 O O . PHE A 1 116 ? 14.734 5.454 0.450 1.00 93.50 116 PHE A O 1
ATOM 891 N N . ASP A 1 117 ? 15.839 6.951 -0.810 1.00 93.62 117 ASP A N 1
ATOM 892 C CA . ASP A 1 117 ? 16.023 7.913 0.281 1.00 93.62 117 ASP A CA 1
ATOM 893 C C . ASP A 1 117 ? 14.689 8.513 0.729 1.00 93.62 117 ASP A C 1
ATOM 895 O O . ASP A 1 117 ? 14.441 8.657 1.928 1.00 93.62 117 ASP A O 1
ATOM 899 N N . GLU A 1 118 ? 13.791 8.789 -0.216 1.00 95.44 118 GLU A N 1
ATOM 900 C CA . GLU A 1 118 ? 12.442 9.248 0.105 1.00 95.44 118 GLU A CA 1
ATOM 901 C C . GLU A 1 118 ? 11.637 8.185 0.867 1.00 95.44 118 GLU A C 1
ATOM 903 O O . GLU A 1 118 ? 11.064 8.489 1.914 1.00 95.44 118 GLU A O 1
ATOM 908 N N . ILE A 1 119 ? 11.651 6.935 0.394 1.00 95.50 119 ILE A N 1
ATOM 909 C CA . ILE A 1 119 ? 10.943 5.811 1.024 1.00 95.50 119 ILE A CA 1
ATOM 910 C C . ILE A 1 119 ? 11.477 5.551 2.438 1.00 95.50 119 ILE A C 1
ATOM 912 O O . ILE A 1 119 ? 10.692 5.386 3.372 1.00 95.50 119 ILE A O 1
ATOM 916 N N . LYS A 1 120 ? 12.804 5.563 2.628 1.00 93.00 120 LYS A N 1
ATOM 917 C CA . LYS A 1 120 ? 13.445 5.424 3.951 1.00 93.00 120 LYS A CA 1
ATOM 918 C C . LYS A 1 120 ? 13.089 6.575 4.895 1.00 93.00 120 LYS A C 1
ATOM 920 O O . LYS A 1 120 ? 13.101 6.390 6.110 1.00 93.00 120 LYS A O 1
ATOM 925 N N . GLY A 1 121 ? 12.790 7.753 4.348 1.00 94.00 121 GLY A N 1
ATOM 926 C CA . GLY A 1 121 ? 12.355 8.923 5.104 1.00 94.00 121 GLY A CA 1
ATOM 927 C C . GLY A 1 121 ? 10.923 8.830 5.637 1.00 94.00 121 GLY A C 1
ATOM 928 O O . GLY A 1 121 ? 10.549 9.640 6.487 1.00 94.00 121 GLY A O 1
ATOM 929 N N . VAL A 1 122 ? 10.117 7.864 5.176 1.00 96.31 122 VAL A N 1
ATOM 930 C CA . VAL A 1 122 ? 8.739 7.693 5.649 1.00 96.31 122 VAL A CA 1
ATOM 931 C C . VAL A 1 122 ? 8.740 7.192 7.100 1.00 96.31 122 VAL A C 1
ATOM 933 O O . VAL A 1 122 ? 9.309 6.135 7.387 1.00 96.31 122 VAL A O 1
ATOM 936 N N . PRO A 1 123 ? 8.103 7.918 8.042 1.00 93.62 123 PRO A N 1
ATOM 937 C CA . PRO A 1 123 ? 8.089 7.515 9.439 1.00 93.62 123 PRO A CA 1
ATOM 938 C C . PRO A 1 123 ? 7.389 6.175 9.645 1.00 93.62 123 PRO A C 1
ATOM 940 O O . PRO A 1 123 ? 6.251 5.977 9.218 1.00 93.62 123 PRO A O 1
ATOM 943 N N . PHE A 1 124 ? 8.042 5.294 10.400 1.00 90.75 124 PHE A N 1
ATOM 944 C CA . PHE A 1 124 ? 7.456 4.022 10.798 1.00 90.75 124 PHE A CA 1
ATOM 945 C C . PHE A 1 124 ? 6.136 4.241 11.571 1.00 90.75 124 PHE A C 1
ATOM 947 O O . PHE A 1 124 ? 6.089 5.119 12.445 1.00 90.75 124 PHE A O 1
ATOM 954 N N . PRO A 1 125 ? 5.069 3.454 11.320 1.00 89.88 125 PRO A N 1
ATOM 955 C CA . PRO A 1 125 ? 3.782 3.653 11.979 1.00 89.88 125 PRO A CA 1
ATOM 956 C C . PRO A 1 125 ? 3.889 3.592 13.507 1.00 89.88 125 PRO A C 1
ATOM 958 O O . PRO A 1 125 ? 4.521 2.697 14.078 1.00 89.88 125 PRO A O 1
ATOM 961 N N . ARG A 1 126 ? 3.223 4.533 14.193 1.00 89.06 126 ARG A N 1
ATOM 962 C CA . ARG A 1 126 ? 3.186 4.585 15.668 1.00 89.06 126 ARG A CA 1
ATOM 963 C C . ARG A 1 126 ? 2.476 3.374 16.279 1.00 89.06 126 ARG A C 1
ATOM 965 O O . ARG A 1 126 ? 2.846 2.940 17.367 1.00 89.06 126 ARG A O 1
ATOM 972 N N . CYS A 1 127 ? 1.465 2.853 15.592 1.00 91.44 127 CYS A N 1
ATOM 973 C CA . CYS A 1 127 ? 0.656 1.712 16.008 1.00 91.44 127 CYS A CA 1
ATOM 974 C C . CYS A 1 127 ? 0.136 0.953 14.782 1.00 91.44 127 CYS A C 1
ATOM 976 O O . CYS A 1 127 ? 0.210 1.455 13.658 1.00 91.44 127 CYS A O 1
ATOM 978 N N . ASP A 1 128 ? -0.361 -0.256 15.013 1.00 95.12 128 ASP A N 1
ATOM 979 C CA . ASP A 1 128 ? -1.097 -1.023 14.016 1.00 95.12 128 ASP A CA 1
ATOM 980 C C . ASP A 1 128 ? -2.472 -0.363 13.781 1.00 95.12 128 ASP A C 1
ATOM 982 O O . ASP A 1 128 ? -3.168 -0.067 14.757 1.00 95.12 128 ASP A O 1
ATOM 986 N N . PRO A 1 129 ? -2.882 -0.105 12.526 1.00 93.88 129 PRO A N 1
ATOM 987 C CA . PRO A 1 129 ? -4.134 0.592 12.240 1.00 93.88 129 PRO A CA 1
ATOM 988 C C . PRO A 1 129 ? -5.386 -0.237 12.563 1.00 93.88 129 PRO A C 1
ATOM 990 O O . PRO A 1 129 ? -6.473 0.331 12.633 1.00 93.88 129 PRO A O 1
ATOM 993 N N . VAL A 1 130 ? -5.252 -1.553 12.761 1.00 94.56 130 VAL A N 1
ATOM 994 C CA . VAL A 1 130 ? -6.358 -2.467 13.081 1.00 94.56 130 VAL A CA 1
ATOM 995 C C . VAL A 1 130 ? -6.357 -2.815 14.566 1.00 94.56 130 VAL A C 1
ATOM 997 O O . VAL A 1 130 ? -7.388 -2.730 15.229 1.00 94.56 130 VAL A O 1
ATOM 1000 N N . PHE A 1 131 ? -5.197 -3.194 15.102 1.00 95.19 131 PHE A N 1
ATOM 1001 C CA . PHE A 1 131 ? -5.075 -3.747 16.456 1.00 95.19 131 PHE A CA 1
ATOM 1002 C C . PHE A 1 131 ? -4.486 -2.767 17.483 1.00 95.19 131 PHE A C 1
ATOM 1004 O O . PHE A 1 131 ? -4.378 -3.094 18.664 1.00 95.19 131 PHE A O 1
ATOM 1011 N N . GLY A 1 132 ? -4.114 -1.555 17.068 1.00 93.88 132 GLY A N 1
ATOM 1012 C CA . GLY A 1 132 ? -3.591 -0.525 17.959 1.00 93.88 132 GLY A CA 1
ATOM 1013 C C . GLY A 1 132 ? -2.150 -0.776 18.414 1.00 93.88 132 GLY A C 1
ATOM 1014 O O . GLY A 1 132 ? -1.303 -1.252 17.657 1.00 93.88 132 GLY A O 1
ATOM 1015 N N . ALA A 1 133 ? -1.829 -0.366 19.644 1.00 91.81 133 ALA A N 1
ATOM 1016 C CA . ALA A 1 133 ? -0.450 -0.323 20.146 1.00 91.81 133 ALA A CA 1
ATOM 1017 C C . ALA A 1 133 ? 0.229 -1.703 20.217 1.00 91.81 133 ALA A C 1
ATOM 1019 O O . ALA A 1 133 ? 1.428 -1.798 19.953 1.00 91.81 133 ALA A O 1
ATOM 1020 N N . ASP A 1 134 ? -0.547 -2.747 20.515 1.00 90.94 134 ASP A N 1
ATOM 1021 C CA . ASP A 1 134 ? -0.076 -4.128 20.680 1.00 90.94 134 ASP A CA 1
ATOM 1022 C C . ASP A 1 134 ? -0.265 -4.980 19.412 1.00 90.94 134 ASP A C 1
ATOM 1024 O O . ASP A 1 134 ? -0.115 -6.204 19.435 1.00 90.94 134 ASP A O 1
ATOM 1028 N N . GLY A 1 135 ? -0.617 -4.342 18.293 1.00 94.31 135 GLY A N 1
ATOM 1029 C CA . GLY A 1 135 ? -0.827 -5.023 17.025 1.00 94.31 135 GLY A CA 1
ATOM 1030 C C . GLY A 1 135 ? 0.458 -5.555 16.380 1.00 94.31 135 GLY A C 1
ATOM 1031 O O . GLY A 1 135 ? 1.563 -5.072 16.655 1.00 94.31 135 GLY A O 1
ATOM 1032 N N . PRO A 1 136 ? 0.336 -6.547 15.483 1.00 94.25 136 PRO A N 1
ATOM 1033 C CA . PRO A 1 136 ? 1.478 -7.241 14.899 1.00 94.25 136 PRO A CA 1
ATOM 1034 C C . PRO A 1 136 ? 2.311 -6.383 13.942 1.00 94.25 136 PRO A C 1
ATOM 1036 O O . PRO A 1 136 ? 3.489 -6.697 13.760 1.00 94.25 136 PRO A O 1
ATOM 1039 N N . LEU A 1 137 ? 1.754 -5.317 13.344 1.00 94.00 137 LEU A N 1
ATOM 1040 C CA . LEU A 1 137 ? 2.396 -4.571 12.252 1.00 94.00 137 LEU A CA 1
ATOM 1041 C C . LEU A 1 137 ? 3.848 -4.189 12.557 1.00 94.00 137 LEU A C 1
ATOM 1043 O O . LEU A 1 137 ? 4.757 -4.479 11.781 1.00 94.00 137 LEU A O 1
ATOM 1047 N N . ARG A 1 138 ? 4.078 -3.574 13.722 1.00 91.00 138 ARG A N 1
ATOM 1048 C CA . ARG A 1 138 ? 5.401 -3.056 14.092 1.00 91.00 138 ARG A CA 1
ATOM 1049 C C . ARG A 1 138 ? 6.434 -4.166 14.267 1.00 91.00 138 ARG A C 1
ATOM 1051 O O . ARG A 1 138 ? 7.602 -3.959 13.951 1.00 91.00 138 ARG A O 1
ATOM 1058 N N . LYS A 1 139 ? 6.003 -5.335 14.746 1.00 90.69 139 LYS A N 1
ATOM 1059 C CA . LYS A 1 139 ? 6.862 -6.512 14.887 1.00 90.69 139 LYS A CA 1
ATOM 1060 C C . LYS A 1 139 ? 7.197 -7.097 13.516 1.00 90.69 139 LYS A C 1
ATOM 1062 O O . LYS A 1 139 ? 8.372 -7.244 13.205 1.00 90.69 139 LYS A O 1
ATOM 1067 N N . VAL A 1 140 ? 6.178 -7.359 12.694 1.00 91.12 140 VAL A N 1
ATOM 1068 C CA . VAL A 1 140 ? 6.341 -7.957 11.358 1.00 91.12 140 VAL A CA 1
ATOM 1069 C C . VAL A 1 140 ? 7.259 -7.102 10.486 1.00 91.12 140 VAL A C 1
ATOM 1071 O O . VAL A 1 140 ? 8.178 -7.623 9.865 1.00 91.12 140 VAL A O 1
ATOM 1074 N N . TRP A 1 141 ? 7.059 -5.783 10.468 1.00 90.94 141 TRP A N 1
ATOM 1075 C CA . TRP A 1 141 ? 7.897 -4.884 9.670 1.00 90.94 141 TRP A CA 1
ATOM 1076 C C . TRP A 1 141 ? 9.295 -4.696 10.275 1.00 90.94 141 TRP A C 1
ATOM 1078 O O . TRP A 1 141 ? 10.276 -4.619 9.539 1.00 90.94 141 TRP A O 1
ATOM 1088 N N . GLY A 1 142 ? 9.409 -4.663 11.607 1.00 85.31 142 GLY A N 1
ATOM 1089 C CA . GLY A 1 142 ? 10.698 -4.548 12.292 1.00 85.31 142 GLY A CA 1
ATOM 1090 C C . GLY A 1 142 ? 11.635 -5.727 12.016 1.00 85.31 142 GLY A C 1
ATOM 1091 O O . GLY A 1 142 ? 12.822 -5.515 11.794 1.00 85.31 142 GLY A O 1
ATOM 1092 N N . GLU A 1 143 ? 11.106 -6.952 11.956 1.00 83.25 143 GLU A N 1
ATOM 1093 C CA . GLU A 1 143 ? 11.889 -8.163 11.658 1.00 83.25 143 GLU A CA 1
ATOM 1094 C C . GLU A 1 143 ? 12.513 -8.149 10.251 1.00 83.25 143 GLU A C 1
ATOM 1096 O O . GLU A 1 143 ? 13.573 -8.743 10.037 1.00 83.25 143 GLU A O 1
ATOM 1101 N N . VAL A 1 144 ? 11.878 -7.462 9.295 1.00 73.62 144 VAL A N 1
ATOM 1102 C CA . VAL A 1 144 ? 12.358 -7.345 7.909 1.00 73.62 144 VAL A CA 1
ATOM 1103 C C . VAL A 1 144 ? 13.452 -6.283 7.778 1.00 73.62 144 VAL A C 1
ATOM 1105 O O . VAL A 1 144 ? 14.405 -6.503 7.045 1.00 73.62 144 VAL A O 1
ATOM 1108 N N . LEU A 1 145 ? 13.370 -5.173 8.523 1.00 64.31 145 LEU A N 1
ATOM 1109 C CA . LEU A 1 145 ? 14.368 -4.088 8.480 1.00 64.31 145 LEU A CA 1
ATOM 1110 C C . LEU A 1 145 ? 15.704 -4.435 9.160 1.00 64.31 145 LEU A C 1
ATOM 1112 O O . LEU A 1 145 ? 16.678 -3.701 9.017 1.00 64.31 145 LEU A O 1
ATOM 1116 N N . THR A 1 146 ? 15.745 -5.519 9.936 1.00 53.47 146 THR A N 1
ATOM 1117 C CA . THR A 1 146 ? 16.955 -5.992 10.631 1.00 53.47 146 THR A CA 1
ATOM 1118 C C . THR A 1 146 ? 17.727 -7.080 9.879 1.00 53.47 146 THR A C 1
ATOM 1120 O O . THR A 1 146 ? 18.722 -7.580 10.407 1.00 53.47 146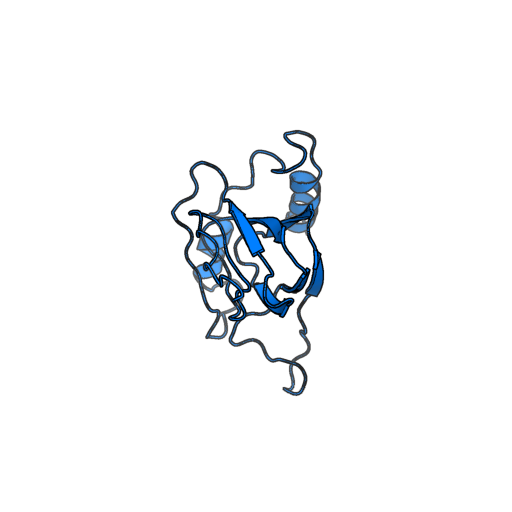 THR A O 1
ATOM 1123 N N . LYS A 1 147 ? 17.261 -7.477 8.691 1.00 42.25 147 LYS A N 1
ATOM 1124 C CA . LYS A 1 147 ? 17.940 -8.421 7.794 1.00 42.25 147 LYS A CA 1
ATOM 1125 C C . LYS A 1 147 ? 18.609 -7.673 6.653 1.00 42.25 147 LYS A C 1
ATOM 1127 O O . LYS A 1 147 ? 19.716 -8.112 6.279 1.00 42.25 147 LYS A O 1
#